Protein AF-A0A6A1Q6D7-F1 (afdb_monomer_lite)

pLDDT: mean 80.86, std 19.49, range [41.03, 98.5]

Sequence (99 aa):
MQDPALQELESNFLIQQKLVEAAKKLANEPDLCKTVKKKRKQDYTDAVKKLQEIENAINEYRIRCGKKPSQKATVIVPEDIIPSESSSLSDTTTYDDRK

Secondary structure (DSSP, 8-state):
---HHHHHHHHHHHHHHHHHHHHHHHHT-TT--HHHHHHHHHHHHHHHHHHHHHHHHHHHHHHHTTPPP------------------------------

Organism: Balaenoptera physalus (NCBI:txid9770)

Foldseek 3Di:
DPDPVLVVLVVVLVVLVVQLVVLVVQLPDPPDDPVSNVVSVVSNVVSVVVSVVSVVVSQVVCVVVVHPRPDPPPPPDPPDPDPDDDDDDDDDDDDDDDD

Structure (mmCIF, N/CA/C/O backbone):
data_AF-A0A6A1Q6D7-F1
#
_entry.id   AF-A0A6A1Q6D7-F1
#
loop_
_atom_site.group_PDB
_atom_site.id
_atom_site.type_symbol
_atom_site.label_atom_id
_atom_site.label_alt_id
_atom_site.label_comp_id
_atom_site.label_asym_id
_atom_site.label_entity_id
_atom_site.label_seq_id
_atom_site.pdbx_PDB_ins_code
_atom_site.Cartn_x
_atom_site.Cartn_y
_atom_site.Cartn_z
_atom_site.occup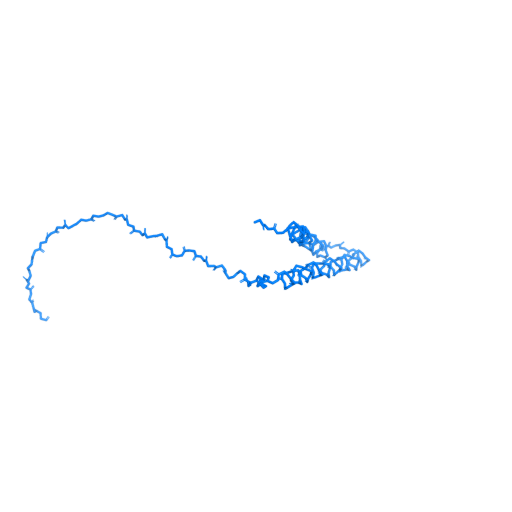ancy
_atom_site.B_iso_or_equiv
_atom_site.auth_seq_id
_atom_site.auth_comp_id
_atom_site.auth_asym_id
_atom_site.auth_atom_id
_atom_site.pdbx_PDB_model_num
ATOM 1 N N . MET A 1 1 ? -13.232 10.448 22.215 1.00 55.22 1 MET A N 1
ATOM 2 C CA . MET A 1 1 ? -11.803 10.397 21.843 1.00 55.22 1 MET A CA 1
ATOM 3 C C . MET A 1 1 ? -11.562 9.121 21.051 1.00 55.22 1 MET A C 1
ATOM 5 O O . MET A 1 1 ? -12.064 8.074 21.456 1.00 55.22 1 MET A O 1
ATOM 9 N N . GLN A 1 2 ? -10.911 9.223 19.890 1.00 68.50 2 GLN A N 1
ATOM 10 C CA . GLN A 1 2 ? -10.425 8.054 19.148 1.00 68.50 2 GLN A CA 1
ATOM 11 C C . GLN A 1 2 ? -9.340 7.376 19.995 1.00 68.50 2 GLN A C 1
ATOM 13 O O . GLN A 1 2 ? -8.646 8.063 20.743 1.00 68.50 2 GLN A O 1
ATOM 18 N N . ASP A 1 3 ? -9.233 6.049 19.939 1.00 85.69 3 ASP A N 1
ATOM 19 C CA . ASP A 1 3 ? -8.178 5.361 20.682 1.00 85.69 3 ASP A CA 1
ATOM 20 C C . ASP A 1 3 ? -6.804 5.706 20.073 1.00 85.69 3 ASP A C 1
ATOM 22 O O . ASP A 1 3 ? -6.674 5.619 18.846 1.00 85.69 3 ASP A O 1
ATOM 26 N N . PRO A 1 4 ? -5.796 6.098 20.876 1.00 89.50 4 PRO A N 1
ATOM 27 C CA . PRO A 1 4 ? -4.479 6.471 20.364 1.00 89.50 4 PRO A CA 1
ATOM 28 C C . PRO A 1 4 ? -3.819 5.388 19.502 1.00 89.50 4 PRO A C 1
ATOM 30 O O . PRO A 1 4 ? -3.211 5.716 18.485 1.00 89.50 4 PRO A O 1
ATOM 33 N N . ALA A 1 5 ? -3.987 4.108 19.847 1.00 88.94 5 ALA A N 1
ATOM 34 C CA . ALA A 1 5 ? -3.424 3.002 19.077 1.00 88.94 5 ALA A CA 1
ATOM 35 C C . ALA A 1 5 ? -4.126 2.844 17.720 1.00 88.94 5 ALA A C 1
ATOM 37 O O . ALA A 1 5 ? -3.482 2.563 16.709 1.00 88.94 5 ALA A O 1
ATOM 38 N N . LEU A 1 6 ? -5.443 3.078 17.664 1.00 90.62 6 LEU A N 1
ATOM 39 C CA . LEU A 1 6 ? -6.182 3.083 16.399 1.00 90.62 6 LEU A CA 1
ATOM 40 C C . LEU A 1 6 ? -5.756 4.257 15.507 1.00 90.62 6 LEU A C 1
ATOM 42 O O . LEU A 1 6 ? -5.566 4.068 14.308 1.00 90.62 6 LEU A O 1
ATOM 46 N N . GLN A 1 7 ? -5.565 5.444 16.087 1.00 92.56 7 GLN A N 1
ATOM 47 C CA . GLN A 1 7 ? -5.104 6.624 15.353 1.00 92.56 7 GLN A CA 1
ATOM 48 C C . GLN A 1 7 ? -3.689 6.426 14.783 1.00 92.56 7 GLN A C 1
ATOM 50 O O . GLN A 1 7 ? -3.415 6.830 13.652 1.00 92.56 7 GLN A O 1
ATOM 55 N N . GLU A 1 8 ? -2.794 5.781 15.534 1.00 94.25 8 GLU A N 1
ATOM 56 C CA . GLU A 1 8 ? -1.457 5.424 15.054 1.00 94.25 8 GLU A CA 1
ATOM 57 C C . GLU A 1 8 ? -1.523 4.451 13.869 1.00 94.25 8 GLU A C 1
ATOM 59 O O . GLU A 1 8 ? -0.869 4.674 12.847 1.00 94.25 8 GLU A O 1
ATOM 64 N N . LEU A 1 9 ? -2.352 3.406 13.958 1.00 94.75 9 LEU A N 1
ATOM 65 C CA . LEU A 1 9 ? -2.554 2.461 12.857 1.00 94.75 9 LEU A CA 1
ATOM 66 C C . LEU A 1 9 ? -3.120 3.145 11.604 1.00 94.75 9 LEU A C 1
ATOM 68 O O . LEU A 1 9 ? -2.651 2.883 10.498 1.00 94.75 9 LEU A O 1
ATOM 72 N N . GLU A 1 10 ? -4.088 4.048 11.765 1.00 94.62 10 GLU A N 1
ATOM 73 C CA . GLU A 1 10 ? -4.675 4.819 10.663 1.00 94.62 10 GLU A CA 1
ATOM 74 C C . GLU A 1 10 ? -3.649 5.771 10.022 1.00 94.62 10 GLU A C 1
ATOM 76 O O . GLU A 1 10 ? -3.574 5.869 8.796 1.00 94.62 10 GLU A O 1
ATOM 81 N N . SER A 1 11 ? -2.790 6.406 10.824 1.00 96.81 11 SER A N 1
ATOM 82 C CA . SER A 1 11 ? -1.669 7.214 10.324 1.00 96.81 11 SER A CA 1
ATOM 83 C C . SER A 1 11 ? -0.670 6.367 9.528 1.00 96.81 11 SER A C 1
ATOM 85 O O . SER A 1 11 ? -0.323 6.700 8.390 1.00 96.81 11 SER A O 1
ATOM 87 N N . ASN A 1 12 ? -0.267 5.218 10.079 1.00 97.00 12 ASN A N 1
ATOM 88 C CA . ASN A 1 12 ? 0.627 4.275 9.412 1.00 97.00 12 ASN A CA 1
ATOM 89 C C . ASN A 1 12 ? 0.035 3.766 8.092 1.00 97.00 12 ASN A C 1
ATOM 91 O O . ASN A 1 12 ? 0.761 3.642 7.106 1.00 97.00 12 ASN A O 1
ATOM 95 N N . PHE A 1 13 ? -1.279 3.531 8.038 1.00 97.94 13 PHE A N 1
ATOM 96 C CA . PHE A 1 13 ? -1.971 3.148 6.810 1.00 97.94 13 PHE A CA 1
ATOM 97 C C . PHE A 1 13 ? -1.849 4.229 5.730 1.00 97.94 13 PHE A C 1
ATOM 99 O O . PHE A 1 13 ? -1.476 3.924 4.598 1.00 97.94 13 PHE A O 1
ATOM 106 N N . LEU A 1 14 ? -2.097 5.498 6.072 1.00 97.69 14 LEU A N 1
ATOM 107 C CA . LEU A 1 14 ? -1.983 6.613 5.125 1.00 97.69 14 LEU A CA 1
ATOM 108 C C . LEU A 1 14 ? -0.549 6.794 4.609 1.00 97.69 14 LEU A C 1
ATOM 110 O O . LEU A 1 14 ? -0.339 7.036 3.419 1.00 97.69 14 LEU A O 1
ATOM 114 N N . ILE A 1 15 ? 0.448 6.656 5.485 1.00 98.12 15 ILE A N 1
ATOM 115 C CA . ILE A 1 15 ? 1.863 6.724 5.097 1.00 98.12 15 ILE A CA 1
ATOM 116 C C . ILE A 1 15 ? 2.209 5.561 4.160 1.00 98.12 15 ILE A C 1
ATOM 118 O O . ILE A 1 15 ? 2.793 5.773 3.094 1.00 98.12 15 ILE A O 1
ATOM 122 N N . GLN A 1 16 ? 1.802 4.341 4.514 1.00 98.38 16 GLN A N 1
ATOM 123 C CA . GLN A 1 16 ? 2.065 3.152 3.711 1.00 98.38 16 GLN A CA 1
ATOM 124 C C . GLN A 1 16 ? 1.356 3.213 2.352 1.00 98.38 16 GLN A C 1
ATOM 126 O O . GLN A 1 16 ? 1.931 2.802 1.347 1.00 98.38 16 GLN A O 1
ATOM 131 N N . GLN A 1 17 ? 0.147 3.775 2.281 1.00 98.44 17 GLN A N 1
ATOM 132 C CA . GLN A 1 17 ? -0.575 3.978 1.024 1.00 98.44 17 GLN A CA 1
ATOM 133 C C . GLN A 1 17 ? 0.220 4.881 0.070 1.00 98.44 17 GLN A C 1
ATOM 135 O O . GLN A 1 17 ? 0.412 4.527 -1.094 1.00 98.44 17 GLN A O 1
ATOM 140 N N . LYS A 1 18 ? 0.777 5.993 0.572 1.00 98.44 18 LYS A N 1
ATOM 141 C CA . LYS A 1 18 ? 1.658 6.870 -0.221 1.00 98.44 18 LYS A CA 1
ATOM 142 C C . LYS A 1 18 ? 2.917 6.142 -0.698 1.00 98.44 18 LYS A C 1
ATOM 144 O O . LYS A 1 18 ? 3.337 6.334 -1.840 1.00 98.44 18 LYS A O 1
ATOM 149 N N . LEU A 1 19 ? 3.502 5.285 0.141 1.00 98.12 19 LEU A N 1
ATOM 150 C CA . LEU A 1 19 ? 4.655 4.466 -0.240 1.00 98.12 19 LEU A CA 1
ATOM 151 C C . LEU A 1 19 ? 4.298 3.477 -1.358 1.00 98.12 19 LEU A C 1
ATOM 153 O O . LEU A 1 19 ? 5.049 3.349 -2.321 1.00 98.12 19 LEU A O 1
ATOM 157 N N . VAL A 1 20 ? 3.144 2.812 -1.263 1.00 98.50 20 VAL A N 1
ATOM 158 C CA . VAL A 1 20 ? 2.639 1.890 -2.292 1.00 98.50 20 VAL A CA 1
ATOM 159 C C . VAL A 1 20 ? 2.446 2.610 -3.622 1.00 98.50 20 VAL A C 1
ATOM 161 O O . VAL A 1 20 ? 2.863 2.101 -4.663 1.00 98.50 20 VAL A O 1
ATOM 164 N N . GLU A 1 21 ? 1.857 3.805 -3.609 1.00 98.31 21 GLU A N 1
ATOM 165 C CA . GLU A 1 21 ? 1.697 4.616 -4.816 1.00 98.31 21 GLU A CA 1
ATOM 166 C C . GLU A 1 21 ? 3.041 5.028 -5.421 1.00 98.31 21 GLU A C 1
ATOM 168 O O . GLU A 1 21 ? 3.224 4.927 -6.636 1.00 98.31 21 GLU A O 1
ATOM 173 N N . ALA A 1 22 ? 3.995 5.453 -4.590 1.00 98.12 22 ALA A N 1
ATOM 174 C CA . ALA A 1 22 ? 5.341 5.790 -5.037 1.00 98.12 22 ALA A CA 1
ATOM 175 C C . ALA A 1 22 ? 6.052 4.567 -5.636 1.00 98.12 22 ALA A C 1
ATOM 177 O O . ALA A 1 22 ? 6.562 4.638 -6.753 1.00 98.12 22 ALA A O 1
ATOM 178 N N . ALA A 1 23 ? 6.013 3.419 -4.957 1.00 97.75 23 ALA A N 1
ATOM 179 C CA . ALA A 1 23 ? 6.590 2.170 -5.441 1.00 97.75 23 ALA A CA 1
ATOM 180 C C . ALA A 1 23 ? 5.939 1.712 -6.756 1.00 97.75 23 ALA A C 1
ATOM 182 O O . ALA A 1 23 ? 6.638 1.280 -7.673 1.00 97.75 23 ALA A O 1
ATOM 183 N N . LYS A 1 24 ? 4.616 1.880 -6.902 1.00 97.75 24 LYS A N 1
ATOM 184 C CA . LYS A 1 24 ? 3.893 1.607 -8.152 1.00 97.75 24 LYS A CA 1
ATOM 185 C C . LYS A 1 24 ? 4.373 2.508 -9.284 1.00 97.75 24 LYS A C 1
ATOM 187 O O . LYS A 1 24 ? 4.593 2.016 -10.389 1.00 97.75 24 LYS A O 1
ATOM 192 N N . LYS A 1 25 ? 4.524 3.812 -9.035 1.00 97.62 25 LYS A N 1
ATOM 193 C CA . LYS A 1 25 ? 5.036 4.767 -10.031 1.00 97.62 25 LYS A CA 1
ATOM 194 C C . LYS A 1 25 ? 6.452 4.380 -10.455 1.00 97.62 25 LYS A C 1
ATOM 196 O O . LYS A 1 25 ? 6.686 4.178 -11.641 1.00 97.62 25 LYS A O 1
ATOM 201 N N . LEU A 1 26 ? 7.340 4.133 -9.489 1.00 96.06 26 LEU A N 1
ATOM 202 C CA . LEU A 1 26 ? 8.719 3.704 -9.734 1.00 96.06 26 LEU A CA 1
ATOM 203 C C . LEU A 1 26 ? 8.793 2.385 -10.517 1.00 96.06 26 LEU A C 1
ATOM 205 O O . LEU A 1 26 ? 9.610 2.248 -11.424 1.00 96.06 26 LEU A O 1
ATOM 209 N N . ALA A 1 27 ? 7.957 1.395 -10.208 1.00 95.31 27 ALA A N 1
ATOM 210 C CA . ALA A 1 27 ? 7.954 0.114 -10.918 1.00 95.31 27 ALA A CA 1
ATOM 211 C C . ALA A 1 27 ? 7.495 0.219 -12.387 1.00 95.31 27 ALA A C 1
ATOM 213 O O . ALA A 1 27 ? 7.803 -0.677 -13.180 1.00 95.31 27 ALA A O 1
ATOM 214 N N . ASN A 1 28 ? 6.775 1.290 -12.737 1.00 95.00 28 ASN A N 1
ATOM 215 C CA . ASN A 1 28 ? 6.235 1.548 -14.072 1.00 95.00 28 ASN A CA 1
ATOM 216 C C . ASN A 1 28 ? 7.020 2.605 -14.863 1.00 95.00 28 ASN A C 1
ATOM 218 O O . ASN A 1 28 ? 6.619 2.920 -15.982 1.00 95.00 28 ASN A O 1
ATOM 222 N N . GLU A 1 29 ? 8.121 3.140 -14.324 1.00 95.94 29 GLU A N 1
ATOM 223 C CA . GLU A 1 29 ? 8.979 4.052 -15.085 1.00 95.94 29 GLU A CA 1
ATOM 224 C C . GLU A 1 29 ? 9.505 3.366 -16.364 1.00 95.94 29 GLU A C 1
ATOM 226 O O . GLU A 1 29 ? 9.831 2.166 -16.340 1.00 95.94 29 GLU A O 1
ATOM 231 N N . PRO A 1 30 ? 9.573 4.096 -17.492 1.00 92.25 30 PRO A N 1
ATOM 232 C CA . PRO A 1 30 ? 10.230 3.603 -18.695 1.00 92.25 30 PRO A CA 1
ATOM 233 C C . PRO A 1 30 ? 11.749 3.469 -18.476 1.00 92.25 30 PRO A C 1
ATOM 235 O O . PRO A 1 30 ? 12.297 3.928 -17.477 1.00 92.25 30 PRO A O 1
ATOM 238 N N . ASP A 1 31 ? 12.425 2.783 -19.400 1.00 89.25 31 ASP A N 1
ATOM 239 C CA . ASP A 1 31 ? 13.898 2.715 -19.473 1.00 89.25 31 ASP A CA 1
ATOM 240 C C . ASP A 1 31 ? 14.624 2.088 -18.267 1.00 89.25 31 ASP A C 1
ATOM 242 O O . ASP A 1 31 ? 15.819 2.283 -18.042 1.00 89.25 31 ASP A O 1
ATOM 246 N N . LEU A 1 32 ? 13.928 1.240 -17.507 1.00 91.88 32 LEU A N 1
ATOM 247 C CA . LEU A 1 32 ? 14.535 0.481 -16.415 1.00 91.88 32 LEU A CA 1
ATOM 248 C C . LEU A 1 32 ? 15.290 -0.750 -16.915 1.00 91.88 32 LEU A C 1
ATOM 250 O O . LEU A 1 32 ? 14.742 -1.597 -17.629 1.00 91.88 32 LEU A O 1
ATOM 254 N N . CYS A 1 33 ? 16.520 -0.933 -16.429 1.00 94.25 33 CYS A N 1
ATOM 255 C CA . CYS A 1 33 ? 17.248 -2.178 -16.652 1.00 94.25 33 CYS A CA 1
ATOM 256 C C . CYS A 1 33 ? 16.530 -3.365 -15.973 1.00 94.25 33 CYS A C 1
ATOM 258 O O . CYS A 1 33 ? 15.811 -3.204 -14.979 1.00 94.25 33 CYS A O 1
ATOM 260 N N . LYS A 1 34 ? 16.737 -4.588 -16.489 1.00 94.81 34 LYS A N 1
ATOM 261 C CA . LYS A 1 34 ? 16.021 -5.804 -16.040 1.00 94.81 34 LYS A CA 1
ATOM 262 C C . LYS A 1 34 ? 16.081 -6.003 -14.519 1.00 94.81 34 LYS A C 1
ATOM 264 O O . LYS A 1 34 ? 15.067 -6.324 -13.898 1.00 94.81 34 LYS A O 1
ATOM 269 N N . THR A 1 35 ? 17.250 -5.778 -13.922 1.00 96.25 35 THR A N 1
ATOM 270 C CA . THR A 1 35 ? 17.478 -5.940 -12.480 1.00 96.25 35 THR A CA 1
ATOM 271 C C . THR A 1 35 ? 16.709 -4.907 -11.661 1.00 96.25 35 THR A C 1
ATOM 273 O O . THR A 1 35 ? 16.023 -5.273 -10.707 1.00 96.25 35 THR A O 1
ATOM 276 N N . VAL A 1 36 ? 16.754 -3.632 -12.062 1.00 96.31 36 VAL A N 1
ATOM 277 C CA . VAL A 1 36 ? 16.030 -2.546 -11.382 1.00 96.31 36 VAL A CA 1
ATOM 278 C C . VAL A 1 36 ? 14.525 -2.768 -11.482 1.00 96.31 36 VAL A C 1
ATOM 280 O O . VAL A 1 36 ? 13.826 -2.681 -10.475 1.00 96.31 36 VAL A O 1
ATOM 283 N N . LYS A 1 37 ? 14.022 -3.151 -12.661 1.00 95.62 37 LYS A N 1
ATOM 284 C CA . LYS A 1 37 ? 12.600 -3.455 -12.857 1.00 95.62 37 LYS A CA 1
ATOM 285 C C . LYS A 1 37 ? 12.128 -4.602 -11.960 1.00 95.62 37 LYS A C 1
ATOM 287 O O . LYS A 1 37 ? 11.052 -4.511 -11.374 1.00 95.62 37 LYS A O 1
ATOM 292 N N . LYS A 1 38 ? 12.927 -5.668 -11.821 1.00 96.38 38 LYS A N 1
ATOM 293 C CA . LYS A 1 38 ? 12.620 -6.785 -10.912 1.00 96.38 38 LYS A CA 1
ATOM 294 C C . LYS A 1 38 ? 12.580 -6.321 -9.455 1.00 96.38 38 LYS A C 1
ATOM 296 O O . LYS A 1 38 ? 11.613 -6.624 -8.765 1.00 96.38 38 LYS A O 1
ATOM 301 N N . LYS A 1 39 ? 13.591 -5.565 -9.013 1.00 97.19 39 LYS A N 1
ATOM 302 C CA . LYS A 1 39 ? 13.664 -5.051 -7.639 1.00 97.19 39 LYS A CA 1
ATOM 303 C C . LYS A 1 39 ? 12.475 -4.146 -7.314 1.00 97.19 39 LYS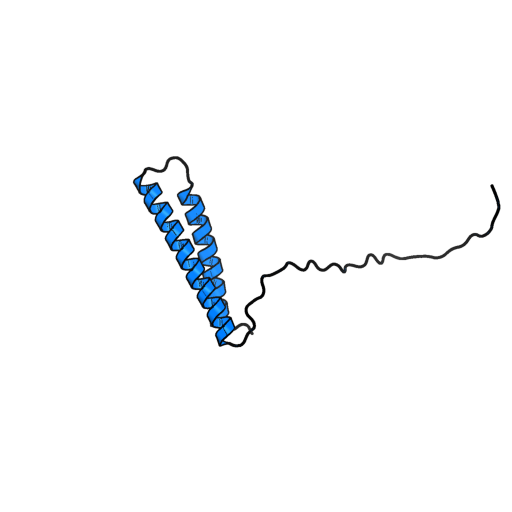 A C 1
ATOM 305 O O . LYS A 1 39 ? 11.775 -4.406 -6.351 1.00 97.19 39 LYS A O 1
ATOM 310 N N . ARG A 1 40 ? 12.152 -3.185 -8.181 1.00 97.56 40 ARG A N 1
ATOM 311 C CA . ARG A 1 40 ? 11.027 -2.262 -7.958 1.00 97.56 40 ARG A CA 1
ATOM 312 C C . ARG A 1 40 ? 9.664 -2.956 -7.934 1.00 97.56 40 ARG A C 1
ATOM 314 O O . ARG A 1 40 ? 8.789 -2.556 -7.175 1.00 97.56 40 ARG A O 1
ATOM 321 N N . LYS A 1 41 ? 9.471 -4.014 -8.731 1.00 96.94 41 LYS A N 1
ATOM 322 C CA . LYS A 1 41 ? 8.261 -4.852 -8.645 1.00 96.94 41 LYS A CA 1
ATOM 323 C C . LYS A 1 41 ? 8.161 -5.592 -7.311 1.00 96.94 41 LYS A C 1
ATOM 325 O O . LYS A 1 41 ? 7.060 -5.704 -6.773 1.00 96.94 41 LYS A O 1
ATOM 330 N N . GLN A 1 42 ? 9.286 -6.089 -6.797 1.00 98.31 42 GLN A N 1
ATOM 331 C CA . GLN A 1 42 ? 9.339 -6.701 -5.472 1.00 98.31 42 GLN A CA 1
ATOM 332 C C . GLN A 1 42 ? 9.012 -5.666 -4.391 1.00 98.31 42 GLN A C 1
ATOM 334 O O . GLN A 1 42 ? 8.084 -5.887 -3.625 1.00 98.31 42 GLN A O 1
ATOM 339 N N . ASP A 1 43 ? 9.672 -4.504 -4.419 1.00 98.06 43 ASP A N 1
ATOM 340 C CA . ASP A 1 43 ? 9.443 -3.415 -3.463 1.00 98.06 43 ASP A CA 1
ATOM 341 C C . ASP A 1 43 ? 7.963 -2.974 -3.455 1.00 98.06 43 ASP A C 1
ATOM 343 O O . ASP A 1 43 ? 7.373 -2.770 -2.396 1.00 98.06 43 ASP A O 1
ATOM 347 N N . TYR A 1 44 ? 7.322 -2.890 -4.630 1.00 98.44 44 TYR A N 1
ATOM 348 C CA . TYR A 1 44 ? 5.881 -2.633 -4.737 1.00 98.44 44 TYR A CA 1
ATOM 349 C C . TYR A 1 44 ? 5.035 -3.740 -4.093 1.00 98.44 44 TYR A C 1
ATOM 351 O O . TYR A 1 44 ? 4.104 -3.445 -3.345 1.00 98.44 44 TYR A O 1
ATOM 359 N N . THR A 1 45 ? 5.358 -5.006 -4.358 1.00 98.44 45 THR A N 1
ATOM 360 C CA . THR A 1 45 ? 4.632 -6.157 -3.796 1.00 98.44 45 THR A CA 1
ATOM 361 C C . THR A 1 45 ? 4.742 -6.187 -2.271 1.00 98.44 45 THR A C 1
ATOM 363 O O . THR A 1 45 ? 3.738 -6.367 -1.582 1.00 98.44 45 THR A O 1
ATOM 366 N N . ASP A 1 46 ? 5.937 -5.941 -1.738 1.00 98.44 46 ASP A N 1
ATOM 367 C CA . ASP A 1 46 ? 6.192 -5.902 -0.299 1.00 98.44 46 ASP A CA 1
ATOM 368 C C . ASP A 1 46 ? 5.468 -4.722 0.361 1.00 98.44 46 ASP A C 1
ATOM 370 O O . ASP A 1 46 ? 4.850 -4.878 1.417 1.00 98.44 46 ASP A O 1
ATOM 374 N N . ALA A 1 47 ? 5.453 -3.557 -0.294 1.00 98.19 47 ALA A N 1
ATOM 375 C CA . ALA A 1 47 ? 4.716 -2.397 0.189 1.00 98.19 47 ALA A CA 1
ATOM 376 C C . ALA A 1 47 ? 3.198 -2.655 0.241 1.00 98.19 47 ALA A C 1
ATOM 378 O O . ALA A 1 47 ? 2.548 -2.266 1.214 1.00 98.19 47 ALA A O 1
ATOM 379 N N . VAL A 1 48 ? 2.631 -3.323 -0.770 1.00 98.31 48 VAL A N 1
ATOM 380 C CA . VAL A 1 48 ? 1.207 -3.705 -0.791 1.00 98.31 48 VAL A CA 1
ATOM 381 C C . VAL A 1 48 ? 0.901 -4.711 0.314 1.00 98.31 48 VAL A C 1
ATOM 383 O O . VAL A 1 48 ? -0.084 -4.548 1.032 1.00 98.31 48 VAL A O 1
ATOM 386 N N . LYS A 1 49 ? 1.761 -5.719 0.502 1.00 98.50 49 LYS A N 1
ATOM 387 C CA . LYS A 1 49 ? 1.608 -6.695 1.585 1.00 98.50 49 LYS A CA 1
ATOM 388 C C . LYS A 1 49 ? 1.578 -6.002 2.948 1.00 98.50 49 LYS A C 1
ATOM 390 O O . LYS A 1 49 ? 0.689 -6.274 3.750 1.00 98.50 49 LYS A O 1
ATOM 395 N N . LYS A 1 50 ? 2.488 -5.052 3.181 1.00 98.19 50 LYS A N 1
ATOM 396 C CA . LYS A 1 50 ? 2.521 -4.286 4.430 1.00 98.19 50 LYS A CA 1
ATOM 397 C C . LYS A 1 50 ? 1.269 -3.430 4.630 1.00 98.19 50 LYS A C 1
ATOM 399 O O . LYS A 1 50 ? 0.774 -3.335 5.749 1.00 98.19 50 LYS A O 1
ATOM 404 N N . LEU A 1 51 ? 0.737 -2.837 3.560 1.00 98.38 51 LEU A N 1
ATOM 405 C CA . LEU A 1 51 ? -0.515 -2.079 3.617 1.00 98.38 51 LEU A CA 1
ATOM 406 C C . LEU A 1 51 ? -1.684 -2.965 4.073 1.00 98.38 51 LEU A C 1
ATOM 408 O O . LEU A 1 51 ? -2.444 -2.561 4.951 1.00 98.38 51 LEU A O 1
ATOM 412 N N . GLN A 1 52 ? -1.776 -4.188 3.538 1.00 98.25 52 GLN A N 1
ATOM 413 C CA . GLN A 1 52 ? -2.797 -5.160 3.936 1.00 98.25 52 GLN A CA 1
ATOM 414 C C . GLN A 1 52 ? -2.645 -5.595 5.398 1.00 98.25 52 GLN A C 1
ATOM 416 O O . GLN A 1 52 ? -3.637 -5.721 6.110 1.00 98.25 52 GLN A O 1
ATOM 421 N N . GLU A 1 53 ? -1.415 -5.809 5.870 1.00 98.12 53 GLU A N 1
ATOM 422 C CA . GLU A 1 53 ? -1.151 -6.131 7.279 1.00 98.12 53 GLU A CA 1
ATOM 423 C C . GLU A 1 53 ? -1.652 -5.022 8.220 1.00 98.12 53 GLU A C 1
ATOM 425 O O . GLU A 1 53 ? -2.259 -5.319 9.248 1.00 98.12 53 GLU A O 1
ATOM 430 N N . ILE A 1 54 ? -1.446 -3.750 7.858 1.00 97.00 54 ILE A N 1
ATOM 431 C CA . ILE A 1 54 ? -1.931 -2.608 8.649 1.00 97.00 54 ILE A CA 1
ATOM 432 C C . ILE A 1 54 ? -3.464 -2.534 8.613 1.00 97.00 54 ILE A C 1
ATOM 434 O O . ILE A 1 54 ? -4.088 -2.352 9.656 1.00 97.00 54 ILE A O 1
ATOM 438 N N . GLU A 1 55 ? -4.086 -2.715 7.444 1.00 96.38 55 GLU A N 1
ATOM 439 C CA . GLU A 1 55 ? -5.550 -2.755 7.320 1.00 96.38 55 GLU A CA 1
ATOM 440 C C . GLU A 1 55 ? -6.160 -3.866 8.188 1.00 96.38 55 GLU A C 1
ATOM 442 O O . GLU A 1 55 ? -7.146 -3.647 8.898 1.00 96.38 55 GLU A O 1
ATOM 447 N N . ASN A 1 56 ? -5.541 -5.048 8.187 1.00 96.69 56 ASN A N 1
ATOM 448 C CA . ASN A 1 56 ? -5.963 -6.168 9.019 1.00 96.69 56 ASN A CA 1
ATOM 449 C C . ASN A 1 56 ? -5.844 -5.825 10.508 1.00 96.69 56 ASN A C 1
ATOM 451 O O . ASN A 1 56 ? -6.797 -6.048 11.250 1.00 96.69 56 ASN A O 1
ATOM 455 N N . ALA A 1 57 ? -4.738 -5.210 10.936 1.00 95.25 57 ALA A N 1
ATOM 456 C CA . ALA A 1 57 ? -4.559 -4.776 12.321 1.00 95.25 57 ALA A CA 1
ATOM 457 C C . ALA A 1 57 ? -5.627 -3.756 12.758 1.00 95.25 57 ALA A C 1
ATOM 459 O O . ALA A 1 57 ? -6.176 -3.872 13.854 1.00 95.25 57 ALA A O 1
ATOM 460 N N . ILE A 1 58 ? -5.984 -2.799 11.892 1.00 94.12 58 ILE A N 1
ATOM 461 C CA . ILE A 1 58 ? -7.079 -1.844 12.137 1.00 94.12 58 ILE A CA 1
ATOM 462 C C . ILE A 1 58 ? -8.412 -2.581 12.317 1.00 94.12 58 ILE A C 1
ATOM 464 O O . ILE A 1 58 ? -9.173 -2.293 13.245 1.00 94.12 58 ILE A O 1
ATOM 468 N N . ASN A 1 59 ? -8.712 -3.532 11.432 1.00 92.19 59 ASN A N 1
ATOM 469 C CA . ASN A 1 59 ? -9.960 -4.291 11.475 1.00 92.19 59 ASN A CA 1
ATOM 470 C C . ASN A 1 59 ? -10.047 -5.170 12.726 1.00 92.19 59 ASN A C 1
ATOM 472 O O . ASN A 1 59 ? -11.066 -5.151 13.418 1.00 92.19 59 ASN A O 1
ATOM 476 N N . GLU A 1 60 ? -8.972 -5.882 13.059 1.00 93.31 60 GLU A N 1
ATOM 477 C CA . GLU A 1 60 ? -8.874 -6.666 14.287 1.00 93.31 60 GLU A CA 1
ATOM 478 C C . GLU A 1 60 ? -9.044 -5.793 15.530 1.00 93.31 60 GLU A C 1
ATOM 480 O O . GLU A 1 60 ? -9.775 -6.172 16.444 1.00 93.31 60 GLU A O 1
ATOM 485 N N . TYR A 1 61 ? -8.414 -4.616 15.562 1.00 90.62 61 TYR A N 1
ATOM 486 C CA . TYR A 1 61 ? -8.546 -3.673 16.668 1.00 90.62 61 TYR A CA 1
ATOM 487 C C . TYR A 1 61 ? -10.008 -3.242 16.858 1.00 90.62 61 TYR A C 1
ATOM 489 O O . TYR A 1 61 ? -10.539 -3.296 17.969 1.00 90.62 61 TYR A O 1
ATOM 497 N N . ARG A 1 62 ? -10.701 -2.881 15.769 1.00 88.06 62 ARG A N 1
ATOM 498 C CA . ARG A 1 62 ? -12.125 -2.501 15.808 1.00 88.06 62 ARG A CA 1
ATOM 499 C C . ARG A 1 62 ? -12.994 -3.633 16.367 1.00 88.06 62 ARG A C 1
ATOM 501 O O . ARG A 1 62 ? -13.768 -3.384 17.291 1.00 88.06 62 ARG A O 1
ATOM 508 N N . ILE A 1 63 ? -12.797 -4.865 15.883 1.00 88.19 63 ILE A N 1
ATOM 509 C CA . ILE A 1 63 ? -13.506 -6.063 16.365 1.00 88.19 63 ILE A CA 1
ATOM 510 C C . ILE A 1 63 ? -13.253 -6.284 17.865 1.00 88.19 63 ILE A C 1
ATOM 512 O O . ILE A 1 63 ? -14.209 -6.442 18.624 1.00 88.19 63 ILE A O 1
ATOM 516 N N . ARG A 1 64 ? -11.987 -6.256 18.310 1.00 85.69 64 ARG A N 1
ATOM 517 C CA . ARG A 1 64 ? -11.610 -6.478 19.720 1.00 85.69 64 ARG A CA 1
ATOM 518 C C . ARG A 1 64 ? -12.189 -5.421 20.656 1.00 85.69 64 ARG A C 1
ATOM 520 O O . ARG A 1 64 ? -12.623 -5.756 21.752 1.00 85.69 64 ARG A O 1
ATOM 527 N N . CYS A 1 65 ? -12.242 -4.162 20.228 1.00 78.31 65 CYS A N 1
ATOM 528 C CA . CYS A 1 65 ? -12.814 -3.073 21.021 1.00 78.31 65 CYS A CA 1
ATOM 529 C C . CYS A 1 65 ? -14.351 -3.045 21.029 1.00 78.31 65 CYS A C 1
ATOM 531 O O . CYS A 1 65 ? -14.930 -2.086 21.540 1.00 78.31 65 CYS A O 1
ATOM 533 N N . GLY A 1 66 ? -15.028 -4.034 20.431 1.00 64.50 66 GLY A N 1
ATOM 534 C CA . GLY A 1 66 ? -16.491 -4.059 20.328 1.00 64.50 66 GLY A CA 1
ATOM 535 C C . GLY A 1 66 ? -17.065 -2.900 19.506 1.00 64.50 66 GLY A C 1
ATOM 536 O O . GLY A 1 66 ? -18.274 -2.665 19.516 1.00 64.50 66 GLY A O 1
ATOM 537 N N . LYS A 1 67 ? -16.216 -2.158 18.783 1.00 57.19 67 LYS A N 1
ATOM 538 C CA . LYS A 1 67 ? -16.648 -1.116 17.857 1.00 57.19 67 LYS A CA 1
ATOM 539 C C . LYS A 1 67 ? -16.968 -1.802 16.538 1.00 57.19 67 LYS A C 1
ATOM 541 O O . LYS A 1 67 ? -16.136 -2.513 15.984 1.00 57.19 67 LYS A O 1
ATOM 546 N N . LYS A 1 68 ? -18.191 -1.604 16.038 1.00 54.12 68 LYS A N 1
ATOM 547 C CA . LYS A 1 68 ? -18.622 -2.158 14.747 1.00 54.12 68 LYS A CA 1
ATOM 548 C C . LYS A 1 68 ? -17.529 -1.887 13.692 1.00 54.12 68 LYS A C 1
ATOM 550 O O . LYS A 1 68 ? -17.042 -0.752 13.644 1.00 54.12 68 LYS A O 1
ATOM 555 N N . PRO A 1 69 ? -17.111 -2.887 12.889 1.00 52.97 69 PRO A N 1
ATOM 556 C CA . PRO A 1 69 ? -16.135 -2.667 11.828 1.00 52.97 69 PRO A CA 1
ATOM 557 C C . PRO A 1 69 ? -16.629 -1.513 10.957 1.00 52.97 69 PRO A C 1
ATOM 559 O O . PRO A 1 69 ? -17.819 -1.446 10.646 1.00 52.97 69 PRO A O 1
ATOM 562 N N . SER A 1 70 ? -15.734 -0.574 10.636 1.00 60.09 70 SER A N 1
ATOM 563 C CA . SER A 1 70 ? -16.065 0.600 9.827 1.00 60.09 70 SER A CA 1
ATOM 564 C C . SER A 1 70 ? -16.695 0.115 8.527 1.00 60.09 70 SER A C 1
ATOM 566 O O . SER A 1 70 ? -16.035 -0.497 7.686 1.00 60.09 70 SER A O 1
ATOM 568 N N . GLN A 1 71 ? -18.009 0.315 8.411 1.00 50.88 71 GLN A N 1
ATOM 569 C CA . GLN A 1 71 ? -18.718 0.080 7.170 1.00 50.88 71 GLN A CA 1
ATOM 570 C C . GLN A 1 71 ? -18.124 1.043 6.155 1.00 50.88 71 GLN A C 1
ATOM 572 O O . GLN A 1 71 ? -17.961 2.232 6.428 1.00 50.88 71 GLN A O 1
ATOM 577 N N . LYS A 1 72 ? -17.739 0.474 5.016 1.00 55.25 72 LYS A N 1
ATOM 578 C CA . LYS A 1 72 ? -17.186 1.172 3.862 1.00 55.25 72 LYS A CA 1
ATOM 579 C C . LYS A 1 72 ? -17.931 2.490 3.679 1.00 55.25 72 LYS A C 1
ATOM 581 O O . LYS A 1 72 ? -19.159 2.478 3.615 1.00 55.25 72 LYS A O 1
ATOM 586 N N . ALA A 1 73 ? -17.186 3.594 3.647 1.00 50.78 73 ALA A N 1
ATOM 587 C CA . ALA A 1 73 ? -17.720 4.929 3.437 1.00 50.78 73 ALA A CA 1
ATOM 588 C C . ALA A 1 73 ? -18.447 4.970 2.086 1.00 50.78 73 ALA A C 1
ATOM 590 O O . ALA A 1 73 ? -17.857 5.241 1.044 1.00 50.78 73 ALA A O 1
ATOM 591 N N . THR A 1 74 ? -19.738 4.651 2.105 1.00 50.72 74 THR A N 1
ATOM 592 C CA . THR A 1 74 ? -20.656 5.096 1.072 1.00 50.72 74 THR A CA 1
ATOM 593 C C . THR A 1 74 ? -20.784 6.582 1.330 1.00 50.72 74 THR A C 1
ATOM 595 O O . THR A 1 74 ? -21.261 6.994 2.385 1.00 50.72 74 THR A O 1
ATOM 598 N N . VAL A 1 75 ? -20.227 7.370 0.418 1.00 50.97 75 VAL A N 1
ATOM 599 C CA . VAL A 1 75 ? -20.379 8.818 0.374 1.00 50.97 75 VAL A CA 1
ATOM 600 C C . VAL A 1 75 ? -21.878 9.108 0.355 1.00 50.97 75 VAL A C 1
ATOM 602 O O . VAL A 1 75 ? -22.530 8.953 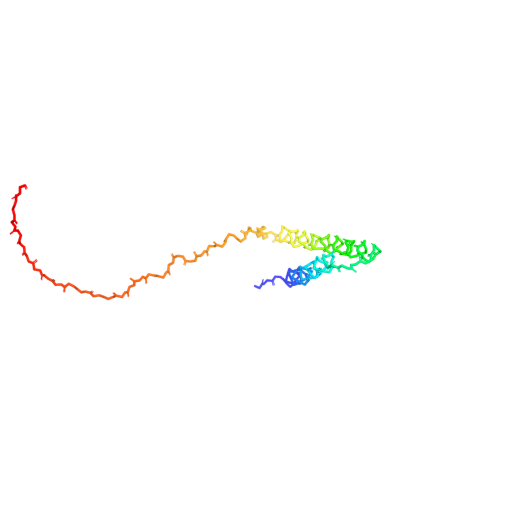-0.672 1.00 50.97 75 VAL A O 1
ATOM 605 N N . ILE A 1 76 ? -22.435 9.463 1.510 1.00 51.69 76 ILE A N 1
ATOM 606 C CA . ILE A 1 76 ? -23.750 10.086 1.595 1.00 51.69 76 ILE A CA 1
ATOM 607 C C . ILE A 1 76 ? -23.471 11.570 1.411 1.00 51.69 76 ILE A C 1
ATOM 609 O O . ILE A 1 76 ? -23.004 12.257 2.319 1.00 51.69 76 ILE A O 1
ATOM 613 N N . VAL A 1 77 ? -23.656 12.019 0.175 1.00 52.72 77 VAL A N 1
ATOM 614 C CA . VAL A 1 77 ? -23.754 13.434 -0.169 1.00 52.72 77 VAL A CA 1
ATOM 615 C C . VAL A 1 77 ? -24.958 13.988 0.609 1.00 52.72 77 VAL A C 1
ATOM 617 O O . VAL A 1 77 ? -26.023 13.376 0.533 1.00 52.72 77 VAL A O 1
ATOM 620 N N . PRO A 1 78 ? -24.833 15.073 1.393 1.00 47.88 78 PRO A N 1
ATOM 621 C CA . PRO A 1 78 ? -25.996 15.692 2.013 1.00 47.88 78 PRO A CA 1
ATOM 622 C C . PRO A 1 78 ? -26.831 16.385 0.930 1.00 47.88 78 PRO A C 1
ATOM 624 O O . PRO A 1 78 ? -26.473 17.449 0.428 1.00 47.88 78 PRO A O 1
ATOM 627 N N . GLU A 1 79 ? -27.936 15.749 0.563 1.00 54.41 79 GLU A N 1
ATOM 628 C CA . GLU A 1 79 ? -29.034 16.336 -0.198 1.00 54.41 79 GLU A CA 1
ATOM 629 C C . GLU A 1 79 ? -29.959 17.043 0.792 1.00 54.41 79 GLU A C 1
ATOM 631 O O . GLU A 1 79 ? -30.955 16.478 1.206 1.00 54.41 79 GLU A O 1
ATOM 636 N N . ASP A 1 80 ? -29.560 18.230 1.256 1.00 51.00 80 ASP A N 1
ATOM 637 C CA . ASP A 1 80 ? -30.437 19.169 1.972 1.00 51.00 80 ASP A CA 1
ATOM 638 C C . ASP A 1 80 ? -29.753 20.545 2.072 1.00 51.00 80 ASP A C 1
ATOM 640 O O . ASP A 1 80 ? -29.258 20.971 3.117 1.00 51.00 80 ASP A O 1
ATOM 644 N N . ILE A 1 81 ? -29.708 21.265 0.949 1.00 55.97 81 ILE A N 1
ATOM 645 C CA . ILE A 1 81 ? -29.694 22.732 0.976 1.00 55.97 81 ILE A CA 1
ATOM 646 C C . ILE A 1 81 ? -30.916 23.177 0.182 1.00 55.97 81 ILE A C 1
ATOM 648 O O . ILE A 1 81 ? -30.927 23.245 -1.044 1.00 55.97 81 ILE A O 1
ATOM 652 N N . ILE A 1 82 ? -31.974 23.390 0.949 1.00 58.44 82 ILE A N 1
ATOM 653 C CA . ILE A 1 82 ? -33.299 23.854 0.562 1.00 58.44 82 ILE A CA 1
ATOM 654 C C . ILE A 1 82 ? -33.157 25.191 -0.196 1.00 58.44 82 ILE A C 1
ATOM 656 O O . ILE A 1 82 ? -32.600 26.134 0.374 1.00 58.44 82 ILE A O 1
ATOM 660 N N . PRO A 1 83 ? -33.654 25.335 -1.440 1.00 55.12 83 PRO A N 1
ATOM 661 C CA . PRO A 1 83 ? -33.711 26.630 -2.102 1.00 55.12 83 PRO A CA 1
ATOM 662 C C . PRO A 1 83 ? -34.935 27.388 -1.576 1.00 55.12 83 PRO A C 1
ATOM 664 O O . PRO A 1 83 ? -36.027 27.298 -2.130 1.00 55.12 83 PRO A O 1
ATOM 667 N N . SER A 1 84 ? -34.763 28.113 -0.473 1.00 57.47 84 SER A N 1
ATOM 668 C CA . SER A 1 84 ? -35.786 29.008 0.077 1.00 57.47 84 SER A CA 1
ATOM 669 C C . SER A 1 84 ? -35.387 30.460 -0.158 1.00 57.47 84 SER A C 1
ATOM 671 O O . SER A 1 84 ? -34.959 31.149 0.762 1.00 57.47 84 SER A O 1
ATOM 673 N N . GLU A 1 85 ? -35.558 30.929 -1.392 1.00 62.41 85 GLU A N 1
ATOM 674 C CA . GLU A 1 85 ? -35.542 32.356 -1.723 1.00 62.41 85 GLU A CA 1
ATOM 675 C C . GLU A 1 85 ? -36.974 32.779 -2.085 1.00 62.41 85 GLU A C 1
ATOM 677 O O . GLU A 1 85 ? -37.448 32.613 -3.202 1.00 62.41 85 GLU A O 1
ATOM 682 N N . SER A 1 86 ? -37.669 33.242 -1.045 1.00 59.34 86 SER A N 1
ATOM 683 C CA . SER A 1 86 ? -38.618 34.361 -1.009 1.00 59.34 86 SER A CA 1
ATOM 684 C C . SER A 1 86 ? -39.660 34.577 -2.126 1.00 59.34 86 SER A C 1
ATOM 686 O O . SER A 1 86 ? -39.323 34.904 -3.258 1.00 59.34 86 SER A O 1
ATOM 688 N N . SER A 1 87 ? -40.909 34.715 -1.650 1.00 51.41 87 SER A N 1
ATOM 689 C CA . SER A 1 87 ? -41.939 35.673 -2.107 1.00 51.41 87 SER A CA 1
ATOM 690 C C . SER A 1 87 ? -42.610 35.416 -3.461 1.00 51.41 87 SER A C 1
ATOM 692 O O . SER A 1 87 ? -42.006 34.945 -4.405 1.00 51.41 87 SER A O 1
ATOM 694 N N . SER A 1 88 ? -43.869 35.774 -3.693 1.00 61.53 88 SER A N 1
ATOM 695 C CA . SER A 1 88 ? -44.945 36.355 -2.887 1.00 61.53 88 SER A CA 1
ATOM 696 C C . SER A 1 88 ? -46.214 36.180 -3.727 1.00 61.53 88 SER A C 1
ATOM 69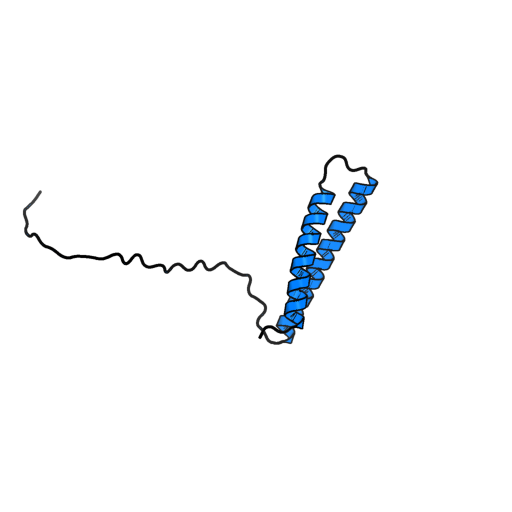8 O O . SER A 1 88 ? -46.161 36.262 -4.953 1.00 61.53 88 SER A O 1
ATOM 700 N N . LEU A 1 89 ? -47.347 35.973 -3.063 1.00 66.00 89 LEU A N 1
ATOM 701 C CA . LEU A 1 89 ? -48.692 36.079 -3.631 1.00 66.00 89 LEU A CA 1
ATOM 702 C C . LEU A 1 89 ? -48.861 37.371 -4.447 1.00 66.00 89 LEU A C 1
ATOM 704 O O . LEU A 1 89 ? -48.476 38.436 -3.957 1.00 66.00 89 LEU A O 1
ATOM 708 N N . SER A 1 90 ? -49.505 37.295 -5.617 1.00 61.69 90 SER A N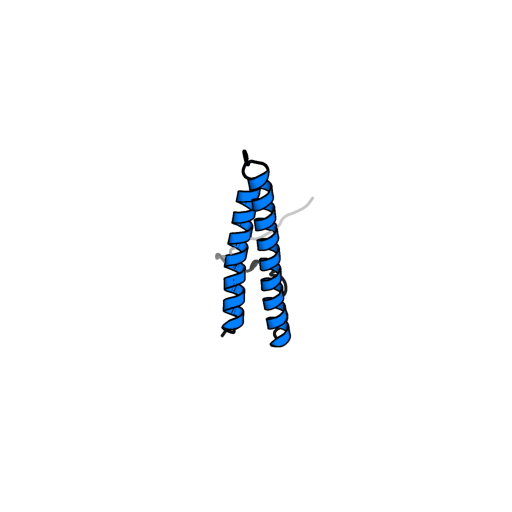 1
ATOM 709 C CA . SER A 1 90 ? -50.702 38.102 -5.915 1.00 61.69 90 SER A CA 1
ATOM 710 C C . SER A 1 90 ? -51.389 37.714 -7.230 1.00 61.69 90 SER A C 1
ATOM 712 O O . SER A 1 90 ? -50.761 37.392 -8.234 1.00 61.69 90 SER A O 1
ATOM 714 N N . ASP A 1 91 ? -52.709 37.767 -7.109 1.00 53.97 91 ASP A N 1
ATOM 715 C CA . ASP A 1 91 ? -53.853 37.590 -7.997 1.00 53.97 91 ASP A CA 1
ATOM 716 C C . ASP A 1 91 ? -53.703 37.944 -9.485 1.00 53.97 91 ASP A C 1
ATOM 718 O O . ASP A 1 91 ? -53.103 38.952 -9.848 1.00 53.97 91 ASP A O 1
ATOM 722 N N . THR A 1 92 ? -54.422 37.218 -10.351 1.00 64.12 92 THR A N 1
ATOM 723 C CA . THR A 1 92 ? -55.649 37.745 -10.990 1.00 64.12 92 THR A CA 1
ATOM 724 C C . THR A 1 92 ? -56.439 36.610 -11.652 1.00 64.12 92 THR A C 1
ATOM 726 O O . THR A 1 92 ? -55.907 35.615 -12.135 1.00 64.12 92 THR A O 1
ATOM 729 N N . THR A 1 93 ? -57.749 36.769 -11.563 1.00 57.31 93 THR A N 1
ATOM 730 C CA . THR A 1 93 ? -58.852 35.835 -11.720 1.00 57.31 93 THR A CA 1
ATOM 731 C C . THR A 1 93 ? -59.261 35.507 -13.165 1.00 57.31 93 THR A C 1
ATOM 733 O O . THR A 1 93 ? -59.048 36.286 -14.089 1.00 57.31 93 THR A O 1
ATOM 736 N N . THR A 1 94 ? -60.039 34.417 -13.251 1.00 55.06 94 THR A N 1
ATOM 737 C CA . THR A 1 94 ? -61.219 34.173 -14.120 1.00 55.06 94 THR A CA 1
ATOM 738 C C . THR A 1 94 ? -61.053 33.803 -15.603 1.00 55.06 94 THR A C 1
ATOM 740 O O . THR A 1 94 ? -60.782 34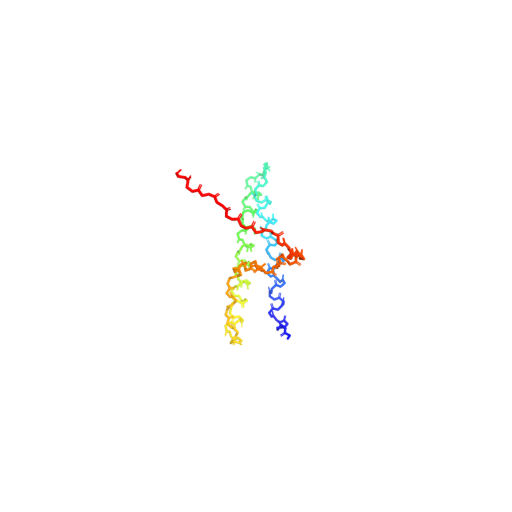.651 -16.439 1.00 55.06 94 THR A O 1
ATOM 743 N N . TYR A 1 95 ? -61.335 32.510 -15.857 1.00 52.88 95 TYR A N 1
ATOM 744 C CA . TYR A 1 95 ? -62.282 31.907 -16.822 1.00 52.88 95 TYR A CA 1
ATOM 745 C C . TYR A 1 95 ? -62.462 32.509 -18.221 1.00 52.88 95 TYR A C 1
ATOM 747 O O . TYR A 1 95 ? -62.851 33.663 -18.336 1.00 52.88 95 TYR A O 1
ATOM 755 N N . ASP A 1 96 ? -62.320 31.642 -19.234 1.00 55.69 96 ASP A N 1
ATOM 756 C CA . ASP A 1 96 ? -63.315 31.201 -20.253 1.00 55.69 96 ASP A CA 1
ATOM 757 C C . ASP A 1 96 ? -62.507 30.565 -21.414 1.00 55.69 96 ASP A C 1
ATOM 759 O O . ASP A 1 96 ? -61.395 31.011 -21.679 1.00 55.69 96 ASP A O 1
ATOM 763 N N . ASP A 1 97 ? -62.888 29.584 -22.226 1.00 58.56 97 ASP A N 1
ATOM 764 C CA . ASP A 1 97 ? -63.934 28.566 -22.351 1.00 58.56 97 ASP A CA 1
ATOM 765 C C . ASP A 1 97 ? -63.544 27.771 -23.621 1.00 58.56 97 ASP A C 1
ATOM 767 O O . ASP A 1 97 ? -62.926 28.326 -24.527 1.00 58.56 97 ASP A O 1
ATOM 771 N N . ARG A 1 98 ? -63.870 26.471 -23.638 1.00 51.62 98 ARG A N 1
ATOM 772 C CA . ARG A 1 98 ? -64.043 25.530 -24.776 1.00 51.62 98 ARG A CA 1
ATOM 773 C C . ARG A 1 98 ? -63.351 25.851 -26.124 1.00 51.62 98 ARG A C 1
ATOM 775 O O . ARG A 1 98 ? -63.608 26.859 -26.767 1.00 51.62 98 ARG A O 1
ATOM 782 N N . LYS A 1 99 ? -62.644 24.895 -26.734 1.00 41.03 99 LYS A N 1
ATOM 783 C CA . LYS A 1 99 ? -63.221 23.677 -27.336 1.00 41.03 99 LYS A CA 1
ATOM 784 C C . LYS A 1 99 ? -62.117 22.793 -27.917 1.00 41.03 99 LYS A C 1
ATOM 786 O O . LYS A 1 99 ? -61.129 23.372 -28.416 1.00 41.03 99 LYS A O 1
#

Radius of gyration: 28.16 Å; chains: 1; bounding box: 82×45×49 Å

InterPro domains:
  IPR021774 Cytohesin Ubiquitin Protein Inducing Domain [PF11819] (2-35)
  IPR047176 FERM domain-containing protein 4A/B [PTHR46079] (3-98)